Protein AF-A0A227J6X3-F1 (afdb_monomer)

Structure (mmCIF, N/CA/C/O backbone):
data_AF-A0A227J6X3-F1
#
_entry.id   AF-A0A227J6X3-F1
#
loop_
_atom_site.group_PDB
_atom_site.id
_atom_site.type_symbol
_atom_site.label_atom_id
_atom_site.label_alt_id
_atom_site.label_comp_id
_atom_site.label_asym_id
_atom_site.label_entity_id
_atom_site.label_seq_id
_atom_site.pdbx_PDB_ins_code
_atom_site.Cartn_x
_atom_site.Cartn_y
_atom_site.Cartn_z
_atom_site.occupancy
_atom_site.B_iso_or_equiv
_atom_site.auth_seq_id
_atom_site.auth_comp_id
_atom_site.auth_asym_id
_atom_site.auth_atom_id
_atom_site.pdbx_PDB_model_num
ATOM 1 N N . VAL A 1 1 ? 6.768 13.075 3.994 1.00 60.06 1 VAL A N 1
ATOM 2 C CA . VAL A 1 1 ? 5.482 13.041 4.731 1.00 60.06 1 VAL A CA 1
ATOM 3 C C . VAL A 1 1 ? 4.412 13.550 3.784 1.00 60.06 1 VAL A C 1
ATOM 5 O O . VAL A 1 1 ? 4.689 14.510 3.077 1.00 60.06 1 VAL A O 1
ATOM 8 N N . PHE A 1 2 ? 3.251 12.900 3.714 1.00 77.25 2 PHE A N 1
ATOM 9 C CA . PHE A 1 2 ? 2.102 13.369 2.935 1.00 77.25 2 PHE A CA 1
ATOM 10 C C . PHE A 1 2 ? 1.027 13.844 3.913 1.00 77.25 2 PHE A C 1
ATOM 12 O O . PHE A 1 2 ? 0.145 13.074 4.292 1.00 77.25 2 PHE A O 1
ATOM 19 N N . GLU A 1 3 ? 1.134 15.097 4.359 1.00 72.12 3 GLU A N 1
ATOM 20 C CA . GLU A 1 3 ? 0.320 15.635 5.460 1.00 72.12 3 GLU A CA 1
ATOM 21 C C . GLU A 1 3 ? -1.181 15.589 5.165 1.00 72.12 3 GLU A C 1
ATOM 23 O O . GLU A 1 3 ? -1.950 15.081 5.973 1.00 72.12 3 GLU A O 1
ATOM 28 N N . SER A 1 4 ? -1.601 16.000 3.964 1.00 76.88 4 SER A N 1
ATOM 29 C CA . SER A 1 4 ? -3.018 15.980 3.570 1.00 76.88 4 SER A CA 1
ATOM 30 C C . SER A 1 4 ? -3.634 14.579 3.540 1.00 76.88 4 SER A C 1
ATOM 32 O O . SER A 1 4 ? -4.849 14.444 3.636 1.00 76.88 4 SER A O 1
ATOM 34 N N . LYS A 1 5 ? -2.804 13.537 3.412 1.00 78.94 5 LYS A N 1
ATOM 35 C CA . LYS A 1 5 ? -3.231 12.132 3.400 1.00 78.94 5 LYS A CA 1
ATOM 36 C C . LYS A 1 5 ? -2.954 11.410 4.720 1.00 78.94 5 LYS A C 1
ATOM 38 O O . LYS A 1 5 ? -3.233 10.218 4.802 1.00 78.94 5 LYS A O 1
ATOM 43 N N . LYS A 1 6 ? -2.391 12.096 5.725 1.00 89.81 6 LYS A N 1
ATOM 44 C CA . LYS A 1 6 ? -1.961 11.507 7.006 1.00 89.81 6 LYS A CA 1
ATOM 45 C C . LYS A 1 6 ? -1.000 10.319 6.819 1.00 89.81 6 LYS A C 1
ATOM 47 O O . LYS A 1 6 ? -1.058 9.346 7.563 1.00 89.81 6 LYS A O 1
ATOM 52 N N . LEU A 1 7 ? -0.128 10.358 5.801 1.00 92.19 7 LEU A N 1
ATOM 53 C CA . LEU A 1 7 ? 0.815 9.264 5.510 1.00 92.19 7 LEU A CA 1
ATOM 54 C C . LEU A 1 7 ? 2.263 9.652 5.804 1.00 92.19 7 LEU A C 1
ATOM 56 O O . LEU A 1 7 ? 2.723 10.757 5.487 1.00 92.19 7 LEU A O 1
ATOM 60 N N . VAL A 1 8 ? 3.032 8.680 6.282 1.00 93.88 8 VAL A N 1
ATOM 61 C CA . VAL A 1 8 ? 4.499 8.710 6.250 1.00 93.88 8 VAL A CA 1
ATOM 62 C C . VAL A 1 8 ? 4.999 7.574 5.382 1.00 93.88 8 VAL A C 1
ATOM 64 O O . VAL A 1 8 ? 4.328 6.562 5.212 1.00 93.88 8 VAL A O 1
ATOM 67 N N . ALA A 1 9 ? 6.153 7.776 4.758 1.00 94.94 9 ALA A N 1
ATOM 68 C CA . ALA A 1 9 ? 6.711 6.788 3.859 1.00 94.94 9 ALA A CA 1
ATOM 69 C C . ALA A 1 9 ? 8.230 6.826 3.871 1.00 94.94 9 ALA A C 1
ATOM 71 O O . ALA A 1 9 ? 8.841 7.873 4.112 1.00 94.94 9 ALA A O 1
ATOM 72 N N . LYS A 1 10 ? 8.816 5.675 3.567 1.00 95.25 10 LYS A N 1
ATOM 73 C CA . LYS A 1 10 ? 10.244 5.482 3.349 1.00 95.25 10 LYS A CA 1
ATOM 74 C C . LYS A 1 10 ? 10.431 4.741 2.036 1.00 95.25 10 LYS A C 1
ATOM 76 O O . LYS A 1 10 ? 9.611 3.903 1.666 1.00 95.25 10 LYS A O 1
ATOM 81 N N . HIS A 1 11 ? 11.518 5.050 1.344 1.00 95.75 11 HIS A N 1
ATOM 82 C CA . HIS A 1 11 ? 11.981 4.225 0.241 1.00 95.75 11 HIS A CA 1
ATOM 83 C C . HIS A 1 11 ? 13.268 3.515 0.650 1.00 95.75 11 HIS A C 1
ATOM 85 O O . HIS A 1 11 ? 14.025 4.010 1.486 1.00 95.75 11 HIS A O 1
ATOM 91 N N . TYR A 1 12 ? 13.486 2.357 0.051 1.00 96.38 12 TYR A N 1
ATOM 92 C CA . TYR A 1 12 ? 14.633 1.501 0.270 1.00 96.38 12 TYR A CA 1
ATOM 93 C C . TYR A 1 12 ? 15.255 1.190 -1.082 1.00 96.38 12 TYR A C 1
ATOM 95 O O . TYR A 1 12 ? 14.549 0.905 -2.055 1.00 96.38 12 TYR A O 1
ATOM 103 N N . GLU A 1 13 ? 16.578 1.250 -1.133 1.00 97.25 13 GLU A N 1
ATOM 104 C CA . GLU A 1 13 ? 17.352 0.960 -2.331 1.00 97.25 13 GLU A CA 1
ATOM 105 C C . GLU A 1 13 ? 18.224 -0.259 -2.072 1.00 97.25 13 GLU A C 1
ATOM 107 O O . GLU A 1 13 ? 18.890 -0.365 -1.039 1.00 97.25 13 GLU A O 1
ATOM 112 N N . HIS A 1 14 ? 18.196 -1.199 -3.009 1.00 97.31 14 HIS A N 1
ATOM 113 C CA . HIS A 1 14 ? 19.104 -2.329 -2.983 1.00 97.31 14 HIS A CA 1
ATOM 114 C C . HIS A 1 14 ? 20.472 -1.893 -3.549 1.00 97.31 14 HIS A C 1
ATOM 116 O O . HIS A 1 14 ? 20.505 -1.077 -4.471 1.00 97.31 14 HIS A O 1
ATOM 122 N N . PRO A 1 15 ? 21.605 -2.432 -3.057 1.00 96.50 15 PRO A N 1
ATOM 123 C CA . PRO A 1 15 ? 22.930 -2.075 -3.574 1.00 96.50 15 PRO A CA 1
ATOM 124 C C . PRO A 1 15 ? 23.126 -2.365 -5.071 1.00 96.50 15 PRO A C 1
ATOM 126 O O . PRO A 1 15 ? 23.882 -1.669 -5.742 1.00 96.50 15 PRO A O 1
ATOM 129 N N . ASP A 1 16 ? 22.459 -3.399 -5.591 1.00 96.44 16 ASP A N 1
ATOM 130 C CA . ASP A 1 16 ? 22.357 -3.649 -7.036 1.00 96.44 16 ASP A CA 1
ATOM 131 C C . ASP A 1 16 ? 21.334 -2.686 -7.672 1.00 96.44 16 ASP A C 1
ATOM 133 O O . ASP A 1 16 ? 20.138 -2.827 -7.397 1.00 96.44 16 ASP A O 1
ATOM 137 N N . PRO A 1 17 ? 21.761 -1.763 -8.557 1.00 90.56 17 PRO A N 1
ATOM 138 C CA . PRO A 1 17 ? 20.885 -0.768 -9.177 1.00 90.56 17 PRO A CA 1
ATOM 139 C C . PRO A 1 17 ? 19.873 -1.358 -10.171 1.00 90.56 17 PRO A C 1
ATOM 141 O O . PRO A 1 17 ? 18.997 -0.636 -10.646 1.00 90.56 17 PRO A O 1
ATOM 144 N N . LYS A 1 18 ? 19.986 -2.647 -10.523 1.00 91.31 18 LYS A N 1
ATOM 145 C CA . LYS A 1 18 ? 19.003 -3.341 -11.371 1.00 91.31 18 LYS A CA 1
ATOM 146 C C . LYS A 1 18 ? 17.796 -3.853 -10.589 1.00 91.31 18 LYS A C 1
ATOM 148 O O . LYS A 1 18 ? 16.795 -4.218 -11.200 1.00 91.31 18 LYS A O 1
ATOM 153 N N . GLN A 1 19 ? 17.882 -3.899 -9.262 1.00 95.25 19 GLN A N 1
ATOM 154 C CA . GLN A 1 19 ? 16.767 -4.298 -8.410 1.00 95.25 19 GLN A CA 1
ATOM 155 C C . GLN A 1 19 ? 15.792 -3.128 -8.215 1.00 95.25 19 GLN A C 1
ATOM 157 O O . GLN A 1 19 ? 16.209 -1.966 -8.201 1.00 95.25 19 GLN A O 1
ATOM 162 N N . PRO A 1 20 ? 14.487 -3.402 -8.049 1.00 94.88 20 PRO A N 1
ATOM 163 C CA . PRO A 1 20 ? 13.511 -2.349 -7.835 1.00 94.88 20 PRO A CA 1
ATOM 164 C C . PRO A 1 20 ? 13.758 -1.647 -6.498 1.00 94.88 20 PRO A C 1
ATOM 166 O O . PRO A 1 20 ? 14.070 -2.273 -5.483 1.00 94.88 20 PRO A O 1
ATOM 169 N N . LYS A 1 21 ? 13.544 -0.331 -6.483 1.00 95.94 21 LYS A N 1
ATOM 170 C CA . LYS A 1 21 ? 13.389 0.410 -5.230 1.00 95.94 21 LYS A CA 1
ATOM 171 C C . LYS A 1 21 ? 12.077 -0.009 -4.575 1.00 95.94 21 LYS A C 1
ATOM 173 O O . LYS A 1 21 ? 11.078 -0.212 -5.263 1.00 95.94 21 LYS A O 1
ATOM 178 N N . VAL A 1 22 ? 12.067 -0.093 -3.250 1.00 96.75 22 VAL A N 1
ATOM 179 C CA . VAL A 1 22 ? 10.868 -0.454 -2.485 1.00 96.75 22 VAL A CA 1
ATOM 180 C C . VAL A 1 22 ? 10.367 0.778 -1.755 1.00 96.75 22 VAL A C 1
ATOM 182 O O . VAL A 1 22 ? 11.098 1.365 -0.965 1.00 96.75 22 VAL A O 1
ATOM 185 N N . PHE A 1 23 ? 9.124 1.173 -2.008 1.00 97.06 23 PHE A N 1
ATOM 186 C CA . PHE A 1 23 ? 8.469 2.277 -1.316 1.00 97.06 23 PHE A CA 1
ATOM 187 C C . PHE A 1 23 ? 7.424 1.719 -0.352 1.00 97.06 23 PHE A C 1
ATOM 189 O O . PHE A 1 23 ? 6.516 1.007 -0.774 1.00 97.06 23 PHE A O 1
ATOM 196 N N . ILE A 1 24 ? 7.554 2.039 0.935 1.00 96.56 24 ILE A N 1
ATOM 197 C CA . ILE A 1 24 ? 6.640 1.589 1.988 1.00 96.56 24 ILE A CA 1
ATOM 198 C C . ILE A 1 24 ? 6.053 2.822 2.659 1.00 96.56 24 ILE A C 1
ATOM 200 O O . ILE A 1 24 ? 6.795 3.679 3.146 1.00 96.56 24 ILE A O 1
ATOM 204 N N . SER A 1 25 ? 4.727 2.902 2.691 1.00 96.56 25 SER A N 1
ATOM 205 C CA . SER A 1 25 ? 3.987 3.920 3.430 1.00 96.56 25 SER A CA 1
ATOM 206 C C . SER A 1 25 ? 3.132 3.302 4.526 1.00 96.56 25 SER A C 1
ATOM 208 O O . SER A 1 25 ? 2.684 2.163 4.414 1.00 96.56 25 SER A O 1
ATOM 210 N N . GLU A 1 26 ? 2.862 4.088 5.557 1.00 96.75 26 GLU A N 1
ATOM 211 C CA . GLU A 1 26 ? 1.902 3.773 6.610 1.00 96.75 26 GLU A CA 1
ATOM 212 C C . GLU A 1 26 ? 0.972 4.967 6.834 1.00 96.75 26 GLU A C 1
ATOM 214 O O . GLU A 1 26 ? 1.354 6.130 6.647 1.00 96.75 26 GLU A O 1
ATOM 219 N N . LEU A 1 27 ? -0.271 4.655 7.197 1.00 97.56 27 LEU A N 1
ATOM 220 C CA . LEU A 1 27 ? -1.251 5.636 7.638 1.00 97.56 27 LEU A CA 1
ATOM 221 C C . LEU A 1 27 ? -1.007 5.937 9.111 1.00 97.56 27 LEU A C 1
ATOM 223 O O . LEU A 1 27 ? -0.929 5.016 9.919 1.00 97.56 27 LEU A O 1
ATOM 227 N N . LYS A 1 28 ? -0.943 7.220 9.453 1.00 97.25 28 LYS A N 1
ATOM 228 C CA . LYS A 1 28 ? -0.934 7.688 10.835 1.00 97.25 28 LYS A CA 1
ATOM 229 C C . LYS A 1 28 ? -2.338 7.576 11.418 1.00 97.25 28 LYS A C 1
ATOM 231 O O . LYS A 1 28 ? -3.154 8.497 11.329 1.00 97.25 28 LYS A O 1
ATOM 236 N N . VAL A 1 29 ? -2.649 6.395 11.936 1.00 97.25 29 VAL A N 1
ATOM 237 C CA . VAL A 1 29 ? -3.974 6.040 12.461 1.00 97.25 29 VAL A CA 1
ATOM 238 C C . VAL A 1 29 ? -4.385 6.985 13.593 1.00 97.25 29 VAL A C 1
ATOM 240 O O . VAL A 1 29 ? -5.532 7.412 13.646 1.00 97.25 29 VAL A O 1
ATOM 243 N N . GLU A 1 30 ? -3.437 7.406 14.423 1.00 96.62 30 GLU A N 1
ATOM 244 C CA . GLU A 1 30 ? -3.618 8.352 15.525 1.00 96.62 30 GLU A CA 1
ATOM 245 C C . GLU A 1 30 ? -4.087 9.752 15.088 1.00 96.62 30 GLU A C 1
ATOM 247 O O . GLU A 1 30 ? -4.673 10.482 15.884 1.00 96.62 30 GLU A O 1
ATOM 252 N N . GLU A 1 31 ? -3.870 10.127 13.824 1.00 96.56 31 GLU A N 1
ATOM 253 C CA . GLU A 1 31 ? -4.352 11.390 13.249 1.00 96.56 31 GLU A CA 1
ATOM 254 C C . GLU A 1 31 ? -5.759 11.249 12.620 1.00 96.56 31 GLU A C 1
ATOM 256 O O . GLU A 1 31 ? -6.305 12.217 12.079 1.00 96.56 31 GLU A O 1
ATOM 261 N N . CYS A 1 32 ? -6.362 10.055 12.642 1.00 96.81 32 CYS A N 1
ATOM 262 C CA . CYS A 1 32 ? -7.680 9.757 12.063 1.00 96.81 32 CYS A CA 1
ATOM 263 C C . CYS A 1 32 ? -8.822 9.844 13.088 1.00 96.81 32 CYS A C 1
ATOM 265 O O . CYS A 1 32 ? -8.581 10.004 14.284 1.00 96.81 32 CYS A O 1
ATOM 267 N N . SER A 1 33 ? -10.076 9.764 12.629 1.00 98.06 33 SER A N 1
ATOM 268 C CA . SER A 1 33 ? -11.235 9.765 13.534 1.00 98.06 33 SER A CA 1
ATOM 269 C C . SER A 1 33 ? -11.251 8.547 14.476 1.00 98.06 33 SER A C 1
ATOM 271 O O . SER A 1 33 ? -10.730 7.493 14.104 1.00 98.06 33 SER A O 1
ATOM 273 N N . PRO A 1 34 ? -11.882 8.644 15.665 1.00 98.38 34 PRO A N 1
ATOM 274 C CA . PRO A 1 34 ? -12.046 7.501 16.567 1.00 98.38 34 PRO A CA 1
ATOM 275 C C . PRO A 1 34 ? -12.690 6.283 15.889 1.00 98.38 34 PRO A C 1
ATOM 277 O O . PRO A 1 34 ? -12.191 5.175 16.040 1.00 98.38 34 PRO A O 1
ATOM 280 N N . ASP A 1 35 ? -13.711 6.495 15.051 1.00 98.12 35 ASP A N 1
ATOM 281 C CA . ASP A 1 35 ? -14.381 5.416 14.312 1.00 98.12 35 ASP A CA 1
ATOM 282 C C . ASP A 1 35 ? -13.407 4.658 13.392 1.00 98.12 35 ASP A C 1
ATOM 284 O O . ASP A 1 35 ? -13.427 3.426 13.329 1.00 98.12 35 ASP A O 1
ATOM 288 N N . LEU A 1 36 ? -12.526 5.378 12.681 1.00 98.44 36 LEU A N 1
ATOM 289 C CA . LEU A 1 36 ? -11.495 4.754 11.850 1.00 98.44 36 LEU A CA 1
ATOM 290 C C . LEU A 1 36 ? -10.491 3.988 12.713 1.00 98.44 36 LEU A C 1
ATOM 292 O O . LEU A 1 36 ? -10.131 2.861 12.368 1.00 98.44 36 LEU A O 1
ATOM 296 N N . GLN A 1 37 ? -10.039 4.589 13.816 1.00 98.69 37 GLN A N 1
ATOM 297 C CA . GLN A 1 37 ? -9.078 3.969 14.730 1.00 98.69 37 GLN A CA 1
ATOM 298 C C . GLN A 1 37 ? -9.621 2.655 15.301 1.00 98.69 37 GLN A C 1
ATOM 300 O O . GLN A 1 37 ? -8.918 1.645 15.269 1.00 98.69 37 GLN A O 1
ATOM 305 N N . ASP A 1 38 ? -10.883 2.641 15.730 1.00 98.69 38 ASP A N 1
ATOM 306 C CA . ASP A 1 38 ? -11.549 1.463 16.287 1.00 98.69 38 ASP A CA 1
ATOM 307 C C . ASP A 1 38 ? -11.668 0.335 15.255 1.00 98.69 38 ASP A C 1
ATOM 309 O O . ASP A 1 38 ? -11.378 -0.829 15.555 1.00 98.69 38 ASP A O 1
ATOM 313 N N . ILE A 1 39 ? -12.030 0.666 14.009 1.00 98.75 39 ILE A N 1
ATOM 314 C CA . ILE A 1 39 ? -12.079 -0.317 12.920 1.00 98.75 39 ILE A CA 1
ATOM 315 C C . ILE A 1 39 ? -10.679 -0.868 12.638 1.00 98.75 39 ILE A C 1
ATOM 317 O O . ILE A 1 39 ? -10.511 -2.084 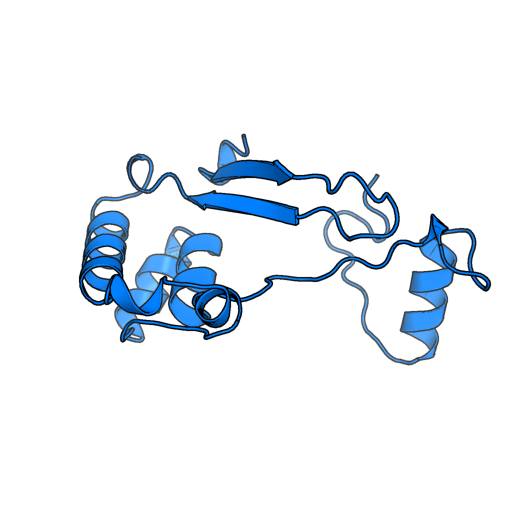12.554 1.00 98.75 39 ILE A O 1
ATOM 321 N N . VAL A 1 40 ? -9.661 -0.013 12.515 1.00 98.44 40 VAL A N 1
ATOM 322 C CA . VAL A 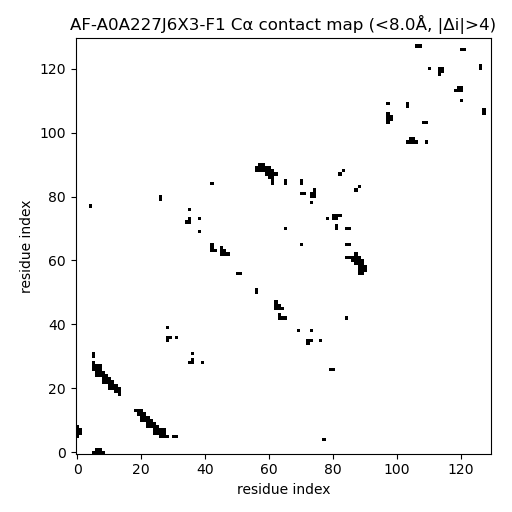1 40 ? -8.285 -0.463 12.253 1.00 98.44 40 VAL A CA 1
ATOM 323 C C . VAL A 1 40 ? -7.772 -1.352 13.387 1.00 98.44 40 VAL A C 1
ATOM 325 O O . VAL A 1 40 ? -7.205 -2.408 13.110 1.00 98.44 40 VAL A O 1
ATOM 328 N N . ALA A 1 41 ? -8.025 -0.991 14.646 1.00 98.62 41 ALA A N 1
ATOM 329 C CA . ALA A 1 41 ? -7.658 -1.805 15.802 1.00 98.62 41 ALA A CA 1
ATOM 330 C C . ALA A 1 41 ? -8.352 -3.179 15.781 1.00 98.62 41 ALA A C 1
ATOM 332 O O . ALA A 1 41 ? -7.712 -4.203 16.030 1.00 98.62 41 ALA A O 1
ATOM 333 N N . LYS A 1 42 ? -9.639 -3.224 15.415 1.00 98.56 42 LYS A N 1
ATOM 334 C CA . LYS A 1 42 ? -10.405 -4.467 15.225 1.00 98.56 42 LYS A CA 1
ATOM 335 C C . LYS A 1 42 ? -9.854 -5.342 14.093 1.00 98.56 42 LYS A C 1
ATOM 337 O O . LYS A 1 42 ? -9.912 -6.565 14.197 1.00 98.56 42 LYS A O 1
ATOM 342 N N . LEU A 1 43 ? -9.367 -4.762 12.996 1.00 98.50 43 LEU A N 1
ATOM 343 C CA . LEU A 1 43 ? -8.748 -5.533 11.909 1.00 98.50 43 LEU A CA 1
ATOM 344 C C . LEU A 1 43 ? -7.368 -6.055 12.325 1.00 98.50 43 LEU A C 1
ATOM 346 O O . LEU A 1 43 ? -7.068 -7.230 12.135 1.00 98.50 43 LEU A O 1
ATOM 350 N N . ALA A 1 44 ? -6.550 -5.201 12.944 1.00 97.31 44 ALA A N 1
ATOM 351 C CA . ALA A 1 44 ? -5.200 -5.543 13.375 1.00 97.31 44 ALA A CA 1
ATOM 352 C C . ALA A 1 44 ? -5.178 -6.641 14.451 1.00 97.31 44 ALA A C 1
ATOM 354 O O . ALA A 1 44 ? -4.293 -7.493 14.430 1.00 97.31 44 ALA A O 1
ATOM 355 N N . SER A 1 45 ? -6.165 -6.677 15.353 1.00 98.12 45 SER A N 1
ATOM 356 C CA . SER A 1 45 ? -6.253 -7.702 16.406 1.00 98.12 45 SER A CA 1
ATOM 357 C C . SER A 1 45 ? -6.513 -9.121 15.886 1.00 98.12 45 SER A C 1
ATOM 359 O O . SER A 1 45 ? -6.315 -10.083 16.625 1.00 98.12 45 SER A O 1
ATOM 361 N N . GLN A 1 46 ? -6.932 -9.267 14.626 1.00 98.12 46 GLN A N 1
ATOM 362 C CA . GLN A 1 46 ? -7.135 -10.565 13.975 1.00 98.12 46 GLN A CA 1
ATOM 363 C C . GLN A 1 46 ? -5.844 -11.129 13.365 1.00 98.12 46 GLN A C 1
ATOM 365 O O . GLN A 1 46 ? -5.806 -12.299 12.979 1.00 98.12 46 GLN A O 1
ATOM 370 N N . VAL A 1 47 ? -4.794 -10.310 13.248 1.00 97.00 47 VAL A N 1
ATOM 371 C CA . VAL A 1 47 ? -3.543 -10.714 12.607 1.00 97.00 47 VAL A CA 1
ATOM 372 C C . VAL A 1 47 ? -2.760 -11.636 13.533 1.00 97.00 47 VAL A C 1
ATOM 374 O O . VAL A 1 47 ? -2.261 -11.228 14.579 1.00 97.00 47 VAL A O 1
ATOM 377 N N . ASP A 1 48 ? -2.605 -12.882 13.100 1.00 95.12 48 ASP A N 1
ATOM 378 C CA . ASP A 1 48 ? -1.665 -13.822 13.699 1.00 95.12 48 ASP A CA 1
ATOM 379 C C . ASP A 1 48 ? -0.225 -13.400 13.364 1.00 95.12 48 ASP A C 1
ATOM 381 O O . ASP A 1 48 ? 0.181 -13.409 12.198 1.00 95.12 48 ASP A O 1
ATOM 385 N N . ALA A 1 49 ? 0.545 -13.025 14.388 1.00 93.56 49 ALA A N 1
ATOM 386 C CA . ALA A 1 49 ? 1.916 -12.548 14.237 1.00 93.56 49 ALA A CA 1
ATOM 387 C C . ALA A 1 49 ? 2.839 -13.590 13.581 1.00 93.56 49 ALA A C 1
ATOM 389 O O . ALA A 1 49 ? 3.755 -13.211 12.851 1.00 93.56 49 ALA A O 1
ATOM 390 N N . GLU A 1 50 ? 2.570 -14.888 13.757 1.00 94.50 50 GLU A N 1
ATOM 391 C CA . GLU A 1 50 ? 3.350 -15.956 13.117 1.00 94.50 50 GLU A CA 1
ATOM 392 C C . GLU A 1 50 ? 3.220 -15.912 11.587 1.00 94.50 50 GLU A C 1
ATOM 394 O O . GLU A 1 50 ? 4.164 -16.237 10.861 1.00 94.50 50 GLU A O 1
ATOM 399 N N . LYS A 1 51 ? 2.085 -15.422 11.067 1.00 91.94 51 LYS A N 1
ATOM 400 C CA . LYS A 1 51 ? 1.876 -15.239 9.622 1.00 91.94 51 LYS A CA 1
ATOM 401 C C . LYS A 1 51 ? 2.674 -14.079 9.039 1.00 91.94 51 LYS A C 1
ATOM 403 O O . LYS A 1 51 ? 2.793 -14.007 7.821 1.00 91.94 51 LYS A O 1
ATOM 408 N N . LEU A 1 52 ? 3.221 -13.194 9.873 1.00 93.19 52 LEU A N 1
ATOM 409 C CA . LEU A 1 52 ? 4.100 -12.102 9.444 1.00 93.19 52 LEU A CA 1
ATOM 410 C C . LEU A 1 52 ? 5.571 -12.538 9.348 1.00 93.19 52 LEU A C 1
ATOM 412 O O . LEU A 1 52 ? 6.439 -11.725 9.032 1.00 93.19 52 LEU A O 1
ATOM 416 N N . SER A 1 53 ? 5.867 -13.815 9.606 1.00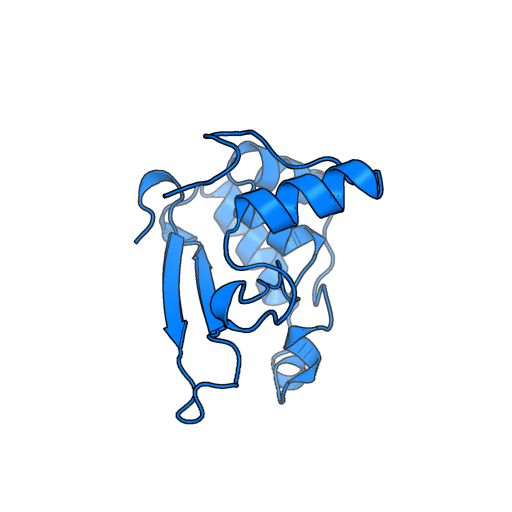 93.50 53 SER A N 1
ATOM 417 C CA . SER A 1 53 ? 7.198 -14.376 9.395 1.00 93.50 53 SER A CA 1
ATOM 418 C C . SER A 1 53 ? 7.469 -14.644 7.905 1.00 93.50 53 SER A C 1
ATOM 420 O O . SER A 1 53 ? 6.621 -15.126 7.152 1.00 93.50 53 SER A O 1
ATOM 422 N N . GLY A 1 54 ? 8.686 -14.324 7.455 1.00 92.62 54 GLY A N 1
ATOM 423 C CA . GLY A 1 54 ? 9.090 -14.489 6.055 1.00 92.62 54 GLY A CA 1
ATOM 424 C C . GLY A 1 54 ? 8.452 -13.468 5.105 1.00 92.62 54 GLY A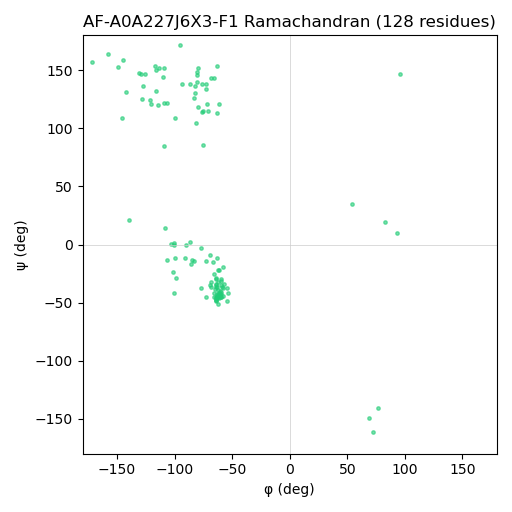 C 1
ATOM 425 O O . GLY A 1 54 ? 8.003 -12.407 5.518 1.00 92.62 54 GLY A O 1
ATOM 426 N N . SER A 1 55 ? 8.454 -13.760 3.802 1.00 94.25 55 SER A N 1
ATOM 427 C CA . SER A 1 55 ? 7.970 -12.832 2.765 1.00 94.25 55 SER A CA 1
ATOM 428 C C . SER A 1 55 ? 6.552 -13.121 2.274 1.00 94.25 55 SER A C 1
ATOM 430 O O . SER A 1 55 ? 5.980 -12.285 1.579 1.00 94.25 55 SER A O 1
ATOM 432 N N . ALA A 1 56 ? 5.976 -14.275 2.627 1.00 94.56 56 ALA A N 1
ATOM 433 C CA . ALA A 1 56 ? 4.705 -14.737 2.068 1.00 94.56 56 ALA A CA 1
ATOM 434 C C . ALA A 1 56 ? 3.549 -13.761 2.331 1.00 94.56 56 ALA A C 1
ATOM 436 O O . ALA A 1 56 ? 2.684 -13.568 1.476 1.00 94.56 56 ALA A O 1
ATOM 437 N N . PHE A 1 57 ? 3.553 -13.103 3.494 1.00 94.88 57 PHE A N 1
ATOM 438 C CA . PHE A 1 57 ? 2.518 -12.134 3.830 1.00 94.88 57 PHE A CA 1
ATOM 439 C C . PHE A 1 57 ? 2.525 -10.926 2.891 1.00 94.88 57 PHE A C 1
ATOM 441 O O . PHE A 1 57 ? 1.457 -10.407 2.608 1.00 94.88 57 PHE A O 1
ATOM 448 N N . LEU A 1 58 ? 3.673 -10.529 2.322 1.00 94.50 58 LEU A N 1
ATOM 449 C CA . LEU A 1 58 ? 3.791 -9.360 1.435 1.00 94.50 58 LEU A CA 1
ATOM 450 C C . LEU A 1 58 ? 2.980 -9.485 0.136 1.00 94.50 58 LEU A C 1
ATOM 452 O O . LEU A 1 58 ? 2.841 -8.507 -0.596 1.00 94.50 58 LEU A O 1
ATOM 456 N N . HIS A 1 59 ? 2.465 -10.676 -0.162 1.00 94.88 59 HIS A N 1
ATOM 457 C CA . HIS A 1 59 ? 1.622 -10.965 -1.319 1.00 94.88 59 HIS A CA 1
ATOM 458 C C . HIS A 1 59 ? 0.460 -11.913 -0.966 1.00 94.88 59 HIS A C 1
ATOM 460 O O . HIS A 1 59 ? -0.072 -12.601 -1.839 1.00 94.88 59 HIS A O 1
ATOM 466 N N . GLY A 1 60 ? 0.102 -12.004 0.318 1.00 94.88 60 GLY A N 1
ATOM 467 C CA . GLY A 1 60 ? -0.922 -12.922 0.827 1.00 94.88 60 GLY A CA 1
ATOM 468 C C . GLY A 1 60 ? -2.335 -12.334 0.859 1.00 94.88 60 GLY A C 1
ATOM 469 O O . GLY A 1 60 ? -3.300 -13.069 1.055 1.00 94.88 60 GLY A O 1
ATOM 470 N N . GLY A 1 61 ? -2.473 -11.023 0.659 1.00 96.75 61 GLY A N 1
ATOM 471 C CA . GLY A 1 61 ? -3.739 -10.312 0.764 1.00 96.75 61 GLY A CA 1
ATOM 472 C C . GLY A 1 61 ? -4.159 -10.076 2.216 1.00 96.75 61 GLY A C 1
ATOM 473 O O . GLY A 1 61 ? -3.341 -9.729 3.073 1.00 96.75 61 GLY A O 1
ATOM 474 N N . ARG A 1 62 ? -5.459 -10.204 2.501 1.00 96.94 62 ARG A N 1
ATOM 475 C CA . ARG A 1 62 ? -6.019 -9.935 3.835 1.00 96.94 62 ARG A CA 1
ATOM 476 C C . ARG A 1 62 ? -5.658 -11.030 4.837 1.00 96.94 62 ARG A C 1
ATOM 478 O O . ARG A 1 62 ? -5.784 -12.215 4.546 1.00 96.94 62 ARG A O 1
ATOM 485 N N . LEU A 1 63 ? -5.311 -10.604 6.049 1.00 97.12 63 LEU A N 1
ATOM 486 C CA . LEU A 1 63 ? -5.114 -11.471 7.218 1.00 97.12 63 LEU A CA 1
ATOM 487 C C . LEU A 1 63 ? -6.242 -11.315 8.255 1.00 97.12 63 LEU A C 1
ATOM 489 O O . LEU A 1 63 ? -6.095 -11.744 9.393 1.00 97.12 63 LEU A O 1
ATOM 493 N N . TRP A 1 64 ? -7.346 -10.685 7.857 1.00 98.25 64 TRP A N 1
ATOM 494 C CA . TRP A 1 64 ? -8.487 -10.320 8.693 1.00 98.25 64 TRP A CA 1
ATOM 495 C C . TRP A 1 64 ? -9.791 -10.432 7.902 1.00 98.25 64 TRP A C 1
ATOM 497 O O . TRP A 1 64 ? -9.805 -10.321 6.670 1.00 98.25 64 TRP A O 1
ATOM 507 N N . ASP A 1 65 ? -10.895 -10.555 8.629 1.00 98.44 65 ASP A N 1
ATOM 508 C CA . ASP A 1 65 ? -12.241 -10.400 8.103 1.00 98.44 65 ASP A CA 1
ATOM 509 C C . ASP A 1 65 ? -12.662 -8.926 8.125 1.00 98.44 65 ASP A C 1
ATOM 511 O O . ASP A 1 65 ? -12.427 -8.192 9.088 1.00 98.44 65 ASP A O 1
ATOM 515 N N . LEU A 1 66 ? -13.315 -8.489 7.045 1.00 98.56 66 LEU A N 1
ATOM 516 C CA . LEU A 1 66 ? -13.804 -7.121 6.869 1.00 98.56 66 LEU A CA 1
ATOM 517 C C . LEU A 1 66 ? -15.281 -7.140 6.487 1.00 98.56 66 LEU A C 1
ATOM 519 O O . LEU A 1 66 ? -15.656 -7.749 5.482 1.00 98.56 66 LEU A O 1
ATOM 523 N N . SER A 1 67 ? -16.105 -6.425 7.253 1.00 98.56 67 SER A N 1
ATOM 524 C CA . SER A 1 67 ? -17.502 -6.196 6.889 1.00 98.56 67 SER A CA 1
ATOM 525 C C . SER A 1 67 ? -17.621 -5.079 5.848 1.00 98.56 67 SER A C 1
ATOM 527 O O . SER A 1 67 ? -16.808 -4.155 5.800 1.00 98.56 67 SER A O 1
ATOM 529 N N . PHE A 1 68 ? -18.668 -5.128 5.022 1.00 98.50 68 PHE A N 1
ATOM 530 C CA . PHE A 1 68 ? -18.916 -4.069 4.042 1.00 98.50 68 PHE A CA 1
ATOM 531 C C . PHE A 1 68 ? -19.205 -2.713 4.707 1.00 98.50 68 PHE A C 1
ATOM 533 O O . PHE A 1 68 ? -18.782 -1.680 4.198 1.00 98.50 68 PHE A O 1
ATOM 540 N N . ALA A 1 69 ? -19.868 -2.715 5.868 1.00 98.56 69 ALA A N 1
ATOM 541 C CA . ALA A 1 69 ? -20.124 -1.500 6.636 1.00 98.56 69 ALA A CA 1
ATOM 542 C C . ALA A 1 69 ? -18.817 -0.857 7.130 1.00 98.56 69 ALA A C 1
ATOM 544 O O . ALA A 1 69 ? -18.621 0.340 6.931 1.00 98.56 69 ALA A O 1
ATOM 545 N N . ASP A 1 70 ? -17.899 -1.656 7.687 1.00 98.62 70 ASP A N 1
ATOM 546 C CA . ASP A 1 70 ? -16.585 -1.169 8.124 1.00 98.62 70 ASP A CA 1
ATOM 547 C C . ASP A 1 70 ? -15.796 -0.604 6.931 1.00 98.62 70 ASP A C 1
ATOM 549 O O . ASP A 1 70 ? -15.272 0.505 7.006 1.00 98.62 70 ASP A O 1
ATOM 553 N N . TYR A 1 71 ? -15.786 -1.307 5.789 1.00 98.69 71 TYR A N 1
ATOM 554 C CA . TYR A 1 71 ? -15.181 -0.807 4.549 1.00 98.69 71 TYR A CA 1
ATOM 555 C C . TYR A 1 71 ? -15.744 0.561 4.137 1.00 98.69 71 TYR A C 1
ATOM 557 O O . TYR A 1 71 ? -14.979 1.479 3.840 1.00 98.69 71 TYR A O 1
ATOM 565 N N . GLN A 1 72 ? -17.072 0.715 4.130 1.00 98.62 72 GLN A N 1
ATOM 566 C CA . GLN A 1 72 ? -17.719 1.971 3.752 1.00 98.62 72 GLN A CA 1
ATOM 567 C C . GLN A 1 72 ? -17.391 3.108 4.720 1.00 98.62 72 GLN A C 1
ATOM 569 O O . GLN A 1 72 ? -17.233 4.245 4.280 1.00 98.62 72 GLN A O 1
ATOM 574 N N . THR A 1 73 ? -17.282 2.827 6.020 1.00 98.44 73 THR A N 1
ATOM 575 C CA . THR A 1 73 ? -16.856 3.823 7.010 1.00 98.44 73 THR A CA 1
ATOM 576 C C . THR A 1 73 ? -15.426 4.277 6.739 1.00 98.44 73 THR A C 1
ATOM 578 O O . THR A 1 73 ? -15.192 5.479 6.627 1.00 98.44 73 THR A O 1
ATOM 581 N N . LEU A 1 74 ? -14.497 3.340 6.521 1.00 98.56 74 LEU A N 1
ATOM 582 C CA . LEU A 1 74 ? -13.116 3.670 6.158 1.00 98.56 74 LEU A CA 1
ATOM 583 C C . LEU A 1 74 ? -13.054 4.504 4.871 1.00 98.56 74 LEU A C 1
ATOM 585 O O . LEU A 1 74 ? -12.345 5.503 4.825 1.00 98.56 74 LEU A O 1
ATOM 589 N N . ALA A 1 75 ? -13.820 4.129 3.843 1.00 98.06 75 ALA A N 1
ATOM 590 C CA . ALA A 1 75 ? -13.791 4.777 2.531 1.00 98.06 75 ALA A CA 1
ATOM 591 C C . ALA A 1 75 ? -14.293 6.229 2.549 1.00 98.06 75 ALA A C 1
ATOM 593 O O . ALA A 1 75 ? -13.889 7.019 1.700 1.00 98.06 75 ALA A O 1
ATOM 594 N N . LYS A 1 76 ? -15.146 6.601 3.515 1.00 97.81 76 LYS A N 1
ATOM 595 C CA . LYS A 1 76 ? -15.610 7.989 3.681 1.00 97.81 76 LYS A CA 1
ATOM 596 C C . LYS A 1 76 ? -14.502 8.929 4.149 1.00 97.81 76 LYS A C 1
ATOM 598 O O . LYS A 1 76 ? -14.538 10.105 3.803 1.00 97.81 76 LYS A O 1
ATOM 603 N N . GLU A 1 77 ? -13.560 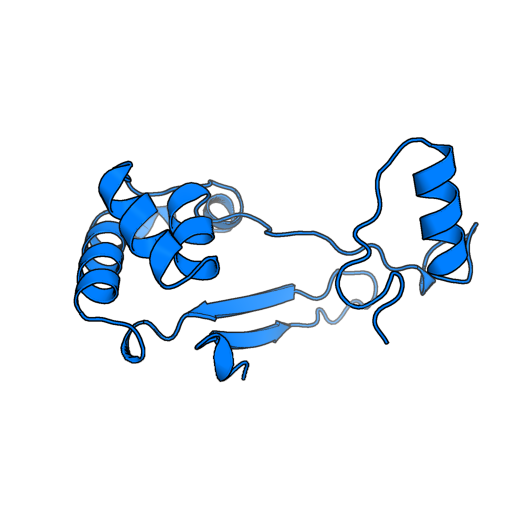8.435 4.950 1.00 97.12 77 GLU A N 1
ATOM 604 C CA . GLU A 1 77 ? -12.470 9.250 5.497 1.00 97.12 77 GLU A CA 1
ATOM 605 C C . GLU A 1 77 ? -11.157 9.059 4.729 1.00 97.12 77 GLU A C 1
ATOM 607 O O . GLU A 1 77 ? -10.440 10.026 4.480 1.00 97.12 77 GLU A O 1
ATOM 612 N N . SER A 1 78 ? -10.818 7.819 4.364 1.00 97.56 78 SER A N 1
ATOM 613 C CA . SER A 1 78 ? -9.517 7.470 3.797 1.00 97.56 78 SER A CA 1
ATOM 614 C C . SER A 1 78 ? -9.618 6.347 2.762 1.00 97.56 78 SER A C 1
ATOM 616 O O . SER A 1 78 ? -9.780 5.161 3.074 1.00 97.56 78 SER A O 1
ATOM 618 N N . GLU A 1 79 ? -9.416 6.713 1.495 1.00 96.56 79 GLU A N 1
ATOM 619 C CA . GLU A 1 79 ? -9.226 5.753 0.400 1.00 96.56 79 GLU A CA 1
ATOM 620 C C . GLU A 1 79 ? -8.041 4.813 0.673 1.00 96.56 79 GLU A C 1
ATOM 622 O O . GLU A 1 79 ? -8.103 3.630 0.355 1.00 96.56 79 GLU A O 1
ATOM 627 N N . TYR A 1 80 ? -6.982 5.303 1.330 1.00 97.44 80 TYR A N 1
ATOM 628 C CA . TYR A 1 80 ? -5.831 4.479 1.707 1.00 97.44 80 TYR A CA 1
ATOM 629 C C . TYR A 1 80 ? -6.224 3.389 2.712 1.00 97.44 80 TYR A C 1
ATOM 631 O O . TYR A 1 80 ? -5.900 2.218 2.517 1.00 97.44 80 TYR A O 1
ATOM 639 N N . ALA A 1 81 ? -6.942 3.768 3.777 1.00 98.19 81 ALA A N 1
ATOM 640 C CA . ALA A 1 81 ? -7.370 2.829 4.811 1.00 98.19 81 ALA A CA 1
ATOM 641 C C . ALA A 1 81 ? -8.314 1.767 4.238 1.00 98.19 81 ALA A C 1
ATOM 643 O O . ALA A 1 81 ? -8.138 0.578 4.490 1.00 98.19 81 ALA A O 1
ATOM 644 N N . SER A 1 82 ? -9.290 2.189 3.431 1.00 98.44 82 SER A N 1
ATOM 645 C CA . SER A 1 82 ? -10.251 1.275 2.807 1.00 98.44 82 SER A CA 1
ATOM 646 C C . SER A 1 82 ? -9.611 0.362 1.759 1.00 98.44 82 SER A C 1
ATOM 648 O O . SER A 1 82 ? -9.959 -0.819 1.708 1.00 98.44 82 SER A O 1
ATOM 650 N N . TRP A 1 83 ? -8.639 0.853 0.979 1.00 98.19 83 TRP A N 1
ATOM 651 C CA . TRP A 1 83 ? -7.872 0.022 0.049 1.00 98.19 83 TRP A CA 1
ATOM 652 C C . TRP A 1 83 ? -7.085 -1.052 0.800 1.00 98.19 83 TRP A C 1
ATOM 654 O O . TRP A 1 83 ? -7.221 -2.237 0.497 1.00 98.19 83 TRP A O 1
ATOM 664 N N . LEU A 1 84 ? -6.324 -0.665 1.830 1.00 98.06 84 LEU A N 1
ATOM 665 C CA . LEU A 1 84 ? -5.557 -1.624 2.624 1.00 98.06 84 LEU A CA 1
ATOM 666 C C . LEU A 1 84 ? -6.479 -2.625 3.326 1.00 98.06 84 LEU A C 1
ATOM 668 O O . LEU A 1 84 ? -6.209 -3.819 3.292 1.00 98.06 84 LEU A O 1
ATOM 672 N N . ALA A 1 85 ? -7.591 -2.178 3.907 1.00 98.38 85 ALA A N 1
ATOM 673 C CA . ALA A 1 85 ? -8.541 -3.073 4.556 1.00 98.38 85 ALA A CA 1
ATOM 674 C C . ALA A 1 85 ? -9.116 -4.112 3.577 1.00 98.38 85 ALA A C 1
ATOM 676 O O . ALA A 1 85 ? -9.249 -5.282 3.944 1.00 98.38 85 ALA A O 1
ATOM 677 N N . ALA A 1 86 ? -9.440 -3.706 2.344 1.00 98.25 86 ALA A N 1
ATOM 678 C CA . ALA A 1 86 ? -10.038 -4.572 1.329 1.00 98.25 86 ALA A CA 1
ATOM 679 C C . ALA A 1 86 ? -9.032 -5.523 0.658 1.00 98.25 86 ALA A C 1
ATOM 681 O O . ALA A 1 86 ? -9.376 -6.671 0.374 1.00 98.25 86 ALA A O 1
ATOM 682 N N . HIS A 1 87 ? -7.802 -5.066 0.414 1.00 97.88 87 HIS A N 1
ATOM 683 C CA . HIS A 1 87 ? -6.791 -5.825 -0.327 1.00 97.88 87 HIS A CA 1
ATOM 684 C C . HIS A 1 87 ? -5.780 -6.542 0.574 1.00 97.88 87 HIS A C 1
ATOM 686 O O . HIS A 1 87 ? -5.291 -7.608 0.207 1.00 97.88 87 HIS A O 1
ATOM 692 N N . GLY A 1 88 ? -5.507 -6.009 1.763 1.00 97.44 88 GLY A N 1
ATOM 693 C CA . GLY A 1 88 ? -4.480 -6.500 2.675 1.00 97.44 88 GLY A CA 1
ATOM 694 C C . GLY A 1 88 ? -3.062 -6.263 2.160 1.00 97.44 88 GLY A C 1
ATOM 695 O O . GLY A 1 88 ? -2.786 -5.282 1.469 1.00 97.44 88 GLY A O 1
ATOM 696 N N . TYR A 1 89 ? -2.148 -7.160 2.518 1.00 96.31 89 TYR A N 1
ATOM 697 C CA . TYR A 1 89 ? -0.747 -7.065 2.133 1.00 96.31 89 TYR A CA 1
ATOM 698 C C . TYR A 1 89 ? -0.537 -7.553 0.696 1.00 96.31 89 TYR A C 1
ATOM 700 O O . TYR A 1 89 ? -0.782 -8.710 0.349 1.00 96.31 89 TYR A O 1
ATOM 708 N N . GLY A 1 90 ? -0.062 -6.642 -0.141 1.00 95.12 90 GLY A N 1
ATOM 709 C CA . GLY A 1 90 ? 0.213 -6.867 -1.549 1.00 95.12 90 GLY A CA 1
ATOM 710 C C . GLY A 1 90 ? 0.925 -5.658 -2.135 1.00 95.12 90 GLY A C 1
ATOM 711 O O . GLY A 1 90 ? 0.807 -4.544 -1.616 1.00 95.12 90 GLY A O 1
ATOM 712 N N . ALA A 1 91 ? 1.647 -5.857 -3.236 1.00 95.38 91 ALA A N 1
ATOM 713 C CA . ALA A 1 91 ? 2.160 -4.731 -4.001 1.00 95.38 91 ALA A CA 1
ATOM 714 C C . ALA A 1 91 ? 0.978 -3.896 -4.515 1.00 95.38 91 ALA A C 1
ATOM 716 O O . ALA A 1 91 ? 0.125 -4.399 -5.245 1.00 95.38 91 ALA A O 1
ATOM 717 N N . ASN A 1 92 ? 0.928 -2.619 -4.135 1.00 95.94 92 ASN A N 1
ATOM 718 C CA . ASN A 1 92 ? -0.093 -1.704 -4.639 1.00 95.94 92 ASN A CA 1
ATOM 719 C C . ASN A 1 92 ? 0.080 -1.456 -6.145 1.00 95.94 92 ASN A C 1
ATOM 721 O O . ASN A 1 92 ? -0.893 -1.446 -6.892 1.00 95.94 92 ASN A O 1
ATOM 725 N N . HIS A 1 93 ? 1.324 -1.286 -6.586 1.00 95.00 93 HIS A N 1
ATOM 726 C CA . HIS A 1 93 ? 1.695 -1.212 -7.991 1.00 95.00 93 HIS A CA 1
ATOM 727 C C . HIS A 1 93 ? 3.177 -1.555 -8.160 1.00 95.00 93 HIS A C 1
ATOM 729 O O . HIS A 1 93 ? 3.958 -1.515 -7.209 1.00 95.00 93 HIS A O 1
ATOM 735 N N . PHE A 1 94 ? 3.551 -1.848 -9.401 1.00 95.88 94 PHE A N 1
ATOM 736 C CA . PHE A 1 94 ? 4.936 -1.871 -9.852 1.00 95.88 94 PHE A CA 1
ATOM 737 C C . PHE A 1 94 ? 5.146 -0.742 -10.855 1.00 95.88 94 PHE A C 1
ATOM 739 O O . PHE A 1 94 ? 4.220 -0.363 -11.573 1.00 95.88 94 PHE A O 1
ATOM 746 N N . THR A 1 95 ? 6.376 -0.242 -10.929 1.00 94.31 95 THR A N 1
ATOM 747 C CA . THR A 1 95 ? 6.749 0.837 -11.846 1.00 94.31 95 THR A CA 1
ATOM 748 C C . THR A 1 95 ? 7.847 0.348 -12.773 1.00 94.31 95 THR A C 1
ATOM 750 O O . THR A 1 95 ? 8.922 -0.046 -12.322 1.00 94.31 95 THR A O 1
ATOM 753 N N . VAL A 1 96 ? 7.577 0.379 -14.076 1.00 92.50 96 VAL A N 1
ATOM 754 C CA . VAL A 1 96 ? 8.573 0.065 -15.106 1.00 92.50 96 VAL A CA 1
ATOM 755 C C . VAL A 1 96 ? 9.572 1.217 -15.208 1.00 92.50 96 VAL A C 1
ATOM 757 O O . VAL A 1 96 ? 9.184 2.383 -15.267 1.00 92.50 96 VAL A O 1
ATOM 760 N N . SER A 1 97 ? 10.866 0.897 -15.258 1.00 92.38 97 SER A N 1
ATOM 761 C CA . SER A 1 97 ? 11.905 1.890 -15.535 1.00 92.38 97 SER A CA 1
ATOM 762 C C . SER A 1 97 ? 12.002 2.130 -17.039 1.00 92.38 97 SER A C 1
ATOM 764 O O . SER A 1 97 ? 12.560 1.305 -17.760 1.00 92.38 97 SER A O 1
ATOM 766 N N . VAL A 1 98 ? 11.481 3.268 -17.511 1.00 92.12 98 VAL A N 1
ATOM 767 C CA . VAL A 1 98 ? 11.587 3.669 -18.928 1.00 92.12 98 VAL A CA 1
ATOM 768 C C . VAL A 1 98 ? 13.050 3.767 -19.358 1.00 92.12 98 VAL A C 1
ATOM 770 O O . VAL A 1 98 ? 13.403 3.290 -20.425 1.00 92.12 98 VAL A O 1
ATOM 773 N N . ASN A 1 99 ? 13.928 4.254 -18.477 1.00 89.19 99 ASN A N 1
ATOM 774 C CA . ASN A 1 99 ? 15.370 4.363 -18.717 1.00 89.19 99 ASN A CA 1
ATOM 775 C C . ASN A 1 99 ? 16.065 3.030 -19.049 1.00 89.19 99 ASN A C 1
ATOM 777 O O . ASN A 1 99 ? 17.185 3.048 -19.548 1.00 89.19 99 ASN A O 1
ATOM 781 N N . GLN A 1 100 ? 15.455 1.889 -18.712 1.00 89.19 100 GLN A N 1
ATOM 782 C CA . GLN A 1 100 ? 16.000 0.560 -19.002 1.00 89.19 100 GLN A CA 1
ATOM 783 C C . GLN A 1 100 ? 15.347 -0.104 -20.226 1.00 89.19 100 GLN A C 1
ATOM 785 O O . GLN A 1 100 ? 15.688 -1.242 -20.552 1.00 89.19 100 GLN A O 1
ATOM 790 N N . LEU A 1 101 ? 14.403 0.562 -20.897 1.00 92.75 101 LEU A N 1
ATOM 791 C CA . LEU A 1 101 ? 13.779 0.041 -22.109 1.00 92.75 101 LEU A CA 1
ATOM 792 C C . LEU A 1 101 ? 14.685 0.273 -23.322 1.00 92.75 101 LEU A C 1
ATOM 794 O O . LEU A 1 101 ? 15.274 1.332 -23.482 1.00 92.75 101 LEU A O 1
ATOM 798 N N . ASN A 1 102 ? 14.750 -0.715 -24.216 1.00 92.00 102 ASN A N 1
ATOM 799 C CA . ASN A 1 102 ? 15.521 -0.607 -25.464 1.00 92.00 102 ASN A CA 1
ATOM 800 C C . ASN A 1 102 ? 14.733 0.048 -26.613 1.00 92.00 102 ASN A C 1
ATOM 802 O O . ASN A 1 102 ? 15.316 0.375 -27.640 1.00 92.00 102 ASN A O 1
ATOM 806 N N . GLN A 1 103 ? 13.404 0.130 -26.496 1.00 91.50 103 GLN A N 1
ATOM 807 C CA . GLN A 1 103 ? 12.509 0.549 -27.586 1.00 91.50 103 GLN A CA 1
ATOM 808 C C . GLN A 1 103 ? 11.930 1.955 -27.398 1.00 91.50 103 GLN A C 1
ATOM 810 O O . GLN A 1 103 ? 11.350 2.498 -28.337 1.00 91.50 103 GLN A O 1
ATOM 815 N N . HIS A 1 104 ? 12.055 2.524 -26.198 1.00 92.06 104 HIS A N 1
ATOM 816 C CA . HIS A 1 104 ? 11.447 3.797 -25.833 1.00 92.06 104 HIS A CA 1
ATOM 817 C C . HIS A 1 104 ? 12.395 4.580 -24.933 1.00 92.06 104 HIS A C 1
ATOM 819 O O . HIS A 1 104 ? 12.872 4.045 -23.935 1.00 92.06 104 HIS A O 1
ATOM 825 N N . ASP A 1 105 ? 12.597 5.848 -25.268 1.00 89.62 105 ASP A N 1
ATOM 826 C CA . ASP A 1 105 ? 13.481 6.766 -24.550 1.00 89.62 105 ASP A CA 1
ATOM 827 C C . ASP A 1 105 ? 12.689 7.709 -23.630 1.00 89.62 105 ASP A C 1
ATOM 829 O O . ASP A 1 105 ? 13.212 8.214 -22.636 1.00 89.62 105 ASP A O 1
ATOM 833 N N . GLU A 1 106 ? 11.404 7.930 -23.932 1.00 90.19 106 GLU A N 1
ATOM 834 C CA . GLU A 1 106 ? 10.537 8.857 -23.204 1.00 90.19 106 GLU A CA 1
ATOM 835 C C . GLU A 1 106 ? 9.251 8.195 -22.702 1.00 90.19 106 GLU A C 1
ATOM 837 O O . GLU A 1 106 ? 8.637 7.365 -23.375 1.00 90.19 106 GLU A O 1
ATOM 842 N N . VAL A 1 107 ? 8.768 8.650 -21.539 1.00 91.19 107 VAL A N 1
ATOM 843 C CA . VAL A 1 107 ? 7.499 8.191 -20.939 1.00 91.19 107 VAL A CA 1
ATOM 844 C C . VAL A 1 107 ? 6.330 8.352 -21.914 1.00 91.19 107 VAL A C 1
ATOM 846 O O . VAL A 1 107 ? 5.470 7.477 -21.999 1.00 91.19 107 VAL A O 1
ATOM 849 N N . LYS A 1 108 ? 6.315 9.433 -22.705 1.00 91.06 108 LYS A N 1
ATOM 850 C CA . LYS A 1 108 ? 5.259 9.671 -23.692 1.00 91.06 108 LYS A CA 1
ATOM 851 C C . LYS A 1 108 ? 5.190 8.561 -24.747 1.00 91.06 108 LYS A C 1
ATOM 853 O O . LYS A 1 108 ? 4.096 8.142 -25.104 1.00 91.06 108 LYS A O 1
ATOM 858 N N . GLN A 1 109 ? 6.331 8.056 -25.214 1.00 93.25 109 GLN A N 1
ATOM 859 C CA . GLN A 1 109 ? 6.368 6.983 -26.214 1.00 93.25 109 GLN A CA 1
ATOM 860 C C . GLN A 1 109 ? 5.780 5.682 -25.655 1.00 93.25 109 GLN A C 1
ATOM 862 O O . GLN A 1 109 ? 5.046 4.985 -26.353 1.00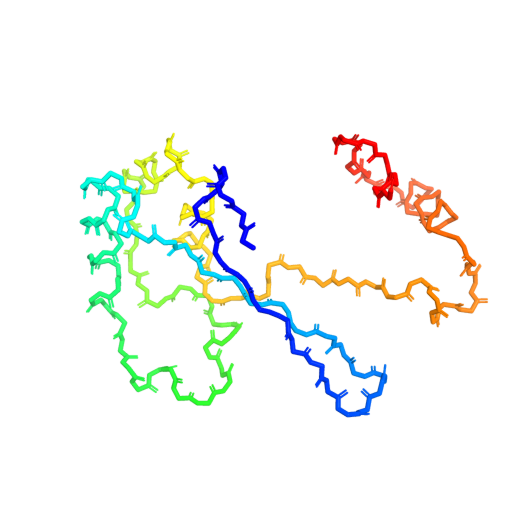 93.25 109 GLN A O 1
ATOM 867 N N . VAL A 1 110 ? 6.044 5.392 -24.376 1.00 93.38 110 VAL A N 1
ATOM 868 C CA . VAL A 1 110 ? 5.430 4.260 -23.668 1.00 93.38 110 VAL A CA 1
ATOM 869 C C . VAL A 1 110 ? 3.915 4.454 -23.552 1.00 93.38 110 VAL A C 1
ATOM 871 O O . VAL A 1 110 ? 3.158 3.530 -23.846 1.00 93.38 110 VAL A O 1
ATOM 874 N N . ASN A 1 111 ? 3.455 5.653 -23.188 1.00 92.38 111 ASN A N 1
ATOM 875 C CA . ASN A 1 111 ? 2.024 5.955 -23.099 1.00 92.38 111 ASN A CA 1
ATOM 876 C C . ASN A 1 111 ? 1.320 5.818 -24.459 1.00 92.38 111 ASN A C 1
ATOM 878 O O . ASN A 1 111 ? 0.267 5.186 -24.540 1.00 92.38 111 ASN A O 1
ATOM 882 N N . ASP A 1 112 ? 1.915 6.346 -25.533 1.00 92.81 112 ASP A N 1
ATOM 883 C CA . ASP A 1 112 ? 1.385 6.227 -26.895 1.00 92.81 112 ASP A CA 1
ATOM 884 C C . ASP A 1 112 ? 1.290 4.748 -27.319 1.00 92.81 112 ASP A C 1
ATOM 886 O O . ASP A 1 112 ? 0.271 4.326 -27.872 1.00 92.81 112 ASP A O 1
ATOM 890 N N . HIS A 1 113 ? 2.312 3.940 -27.007 1.00 94.06 113 HIS A N 1
ATOM 891 C CA . HIS A 1 113 ? 2.311 2.500 -27.277 1.00 94.06 113 HIS A CA 1
ATOM 892 C C . HIS A 1 113 ? 1.182 1.773 -26.531 1.00 94.06 113 HIS A C 1
ATOM 894 O O . HIS A 1 113 ? 0.434 0.998 -27.129 1.00 94.06 113 HIS A O 1
ATOM 900 N N . LEU A 1 114 ? 1.003 2.061 -25.239 1.00 93.75 114 LEU A N 1
ATOM 901 C CA . LEU A 1 114 ? -0.070 1.474 -24.433 1.00 93.75 114 LEU A CA 1
ATOM 902 C C . LEU A 1 114 ? -1.464 1.864 -24.954 1.00 93.75 114 LEU A C 1
ATOM 904 O O . LEU A 1 114 ? -2.346 1.007 -25.020 1.00 93.75 114 LEU A O 1
ATOM 908 N N . ARG A 1 115 ? -1.657 3.116 -25.395 1.00 92.31 115 ARG A N 1
ATOM 909 C CA . ARG A 1 115 ? -2.915 3.560 -26.023 1.00 92.31 115 ARG A CA 1
ATOM 910 C C . ARG A 1 115 ? -3.198 2.813 -27.322 1.00 92.31 115 ARG A C 1
ATOM 912 O O . ARG A 1 115 ? -4.321 2.363 -27.531 1.00 92.31 115 ARG A O 1
ATOM 919 N N . GLN A 1 116 ? -2.191 2.649 -28.180 1.00 94.75 116 GLN A N 1
ATOM 920 C CA . GLN A 1 116 ? -2.326 1.892 -29.432 1.00 94.75 116 GLN A CA 1
ATOM 921 C C . GLN A 1 116 ? -2.675 0.419 -29.180 1.00 94.75 116 GLN A C 1
ATOM 923 O O . GLN A 1 116 ? -3.422 -0.174 -29.954 1.00 94.75 116 GLN A O 1
ATOM 928 N N . ALA A 1 117 ? -2.188 -0.149 -28.075 1.00 95.56 117 ALA A N 1
ATOM 929 C CA . ALA A 1 117 ? -2.545 -1.490 -27.623 1.00 95.56 117 ALA A CA 1
ATOM 930 C C . ALA A 1 117 ? -3.932 -1.579 -26.945 1.00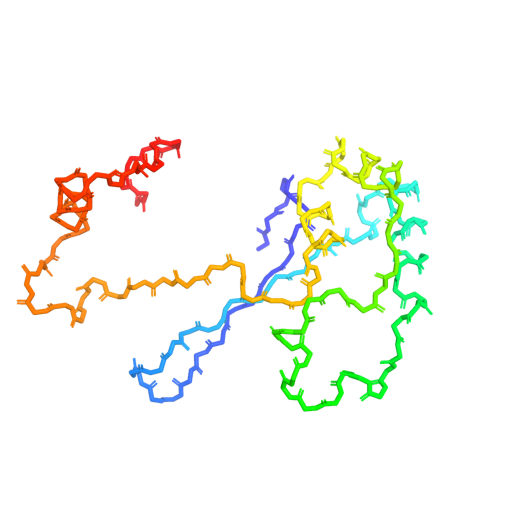 95.56 117 ALA A C 1
ATOM 932 O O . ALA A 1 117 ? -4.367 -2.675 -26.595 1.00 95.56 117 ALA A O 1
ATOM 933 N N . GLY A 1 118 ? -4.643 -0.458 -26.774 1.00 95.44 118 GLY A N 1
ATOM 934 C CA . GLY A 1 118 ? -6.001 -0.409 -26.226 1.00 95.44 118 GLY A CA 1
ATOM 935 C C . GLY A 1 118 ? -6.093 -0.186 -24.714 1.00 95.44 118 GLY A C 1
ATOM 936 O O . GLY A 1 118 ? -7.185 -0.295 -24.156 1.00 95.44 118 GLY A O 1
ATOM 937 N N . PHE A 1 119 ? -4.989 0.140 -24.034 1.00 94.31 119 PHE A N 1
ATOM 938 C CA . PHE A 1 119 ? -5.019 0.500 -22.616 1.00 94.31 119 PHE A CA 1
ATOM 939 C C . PHE A 1 119 ? -5.404 1.970 -22.422 1.00 94.31 119 PHE A C 1
ATOM 941 O O . PHE A 1 119 ? -4.900 2.865 -23.102 1.00 94.31 119 PHE A O 1
ATOM 948 N N . VAL A 1 120 ? -6.278 2.228 -21.447 1.00 91.56 120 VAL A N 1
ATOM 949 C CA . VAL A 1 120 ? -6.630 3.589 -21.026 1.00 91.56 120 VAL A CA 1
ATOM 950 C C . VAL A 1 120 ? -5.582 4.088 -20.034 1.00 91.56 120 VAL A C 1
ATOM 952 O O . VAL A 1 120 ? -5.317 3.436 -19.025 1.00 91.56 120 VAL A O 1
ATOM 955 N N . ILE A 1 121 ? -5.003 5.254 -20.312 1.00 86.12 121 ILE A N 1
ATOM 956 C CA . ILE A 1 121 ? -4.016 5.903 -19.444 1.00 86.12 121 ILE A CA 1
ATOM 957 C C . ILE A 1 121 ? -4.725 6.892 -18.520 1.00 86.12 121 ILE A C 1
ATOM 959 O O . ILE A 1 121 ? -5.631 7.610 -18.937 1.00 86.12 121 ILE A O 1
ATOM 963 N N . ASN A 1 122 ? -4.323 6.923 -17.249 1.00 79.19 122 ASN A N 1
ATOM 964 C CA . ASN A 1 122 ? -4.850 7.887 -16.291 1.00 79.19 122 ASN A CA 1
ATOM 965 C C . ASN A 1 122 ? -4.304 9.292 -16.591 1.00 79.19 122 ASN A C 1
ATOM 967 O O . ASN A 1 122 ? -3.098 9.514 -16.522 1.00 79.19 122 ASN A O 1
ATOM 971 N N . GLU A 1 123 ? -5.197 10.243 -16.855 1.00 80.19 123 GLU A N 1
ATOM 972 C CA . GLU A 1 123 ? -4.857 11.639 -17.170 1.00 80.19 123 GLU A CA 1
ATOM 973 C C . GLU A 1 123 ? -5.036 12.592 -15.970 1.00 80.19 123 GLU A C 1
ATOM 975 O O . GLU A 1 123 ? -4.769 13.791 -16.066 1.00 80.19 123 GLU A O 1
ATOM 980 N N . SER A 1 124 ? -5.477 12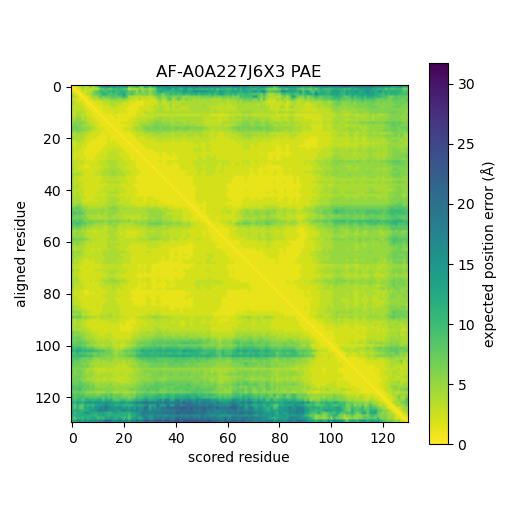.084 -14.811 1.00 73.50 124 SER A N 1
ATOM 981 C CA . SER A 1 124 ? -5.703 12.897 -13.612 1.00 73.50 124 SER A CA 1
ATOM 982 C C . SER A 1 124 ? -4.398 13.518 -13.114 1.00 73.50 124 SER A C 1
ATOM 984 O O . SER A 1 124 ? -3.535 12.810 -12.590 1.00 73.50 124 SER A O 1
ATOM 986 N N . GLY A 1 125 ? -4.289 14.846 -13.194 1.00 62.78 125 GLY A N 1
ATOM 987 C CA . GLY A 1 125 ? -3.078 15.596 -12.841 1.00 62.78 125 GLY A CA 1
ATOM 988 C C . GLY A 1 125 ? -2.027 15.654 -13.956 1.00 62.78 125 GLY A C 1
ATOM 989 O O . GLY A 1 125 ? -0.870 15.922 -13.655 1.00 62.78 125 GLY A O 1
ATOM 990 N N . GLY A 1 126 ? -2.421 15.393 -15.208 1.00 72.25 126 GLY A N 1
ATOM 991 C CA . GLY A 1 126 ? -1.530 15.312 -16.365 1.00 72.25 126 GLY A CA 1
ATOM 992 C C . GLY A 1 126 ? -1.111 13.871 -16.672 1.00 72.25 126 GLY A C 1
ATOM 993 O O . GLY A 1 126 ? -0.973 13.045 -15.770 1.00 72.25 126 GLY A O 1
ATOM 994 N N . GLU A 1 127 ? -0.922 13.572 -17.960 1.00 69.69 127 GLU A N 1
ATOM 995 C CA . GLU A 1 127 ? -0.517 12.245 -18.462 1.00 69.69 127 GLU A CA 1
ATOM 996 C C . GLU A 1 127 ? 0.928 11.884 -18.080 1.00 69.69 127 GLU A C 1
ATOM 998 O O . GLU A 1 127 ? 1.241 10.728 -17.798 1.00 69.69 127 GLU A O 1
ATOM 1003 N N . VAL A 1 128 ? 1.809 12.883 -18.037 1.00 73.12 128 VAL A N 1
ATOM 1004 C CA . VAL A 1 128 ? 3.161 12.762 -17.492 1.00 73.12 128 VAL A CA 1
ATOM 1005 C C . VAL A 1 128 ? 3.224 13.658 -16.267 1.00 73.12 128 VAL A C 1
ATOM 1007 O O . VAL A 1 128 ? 2.979 14.859 -16.360 1.00 73.12 128 VAL A O 1
ATOM 1010 N N . LYS A 1 129 ? 3.516 13.059 -15.113 1.00 70.88 129 LYS A N 1
ATOM 1011 C CA . LYS A 1 129 ? 3.642 13.768 -13.838 1.00 70.88 129 LYS A CA 1
ATOM 1012 C C . LYS A 1 129 ? 5.121 13.996 -13.564 1.00 70.88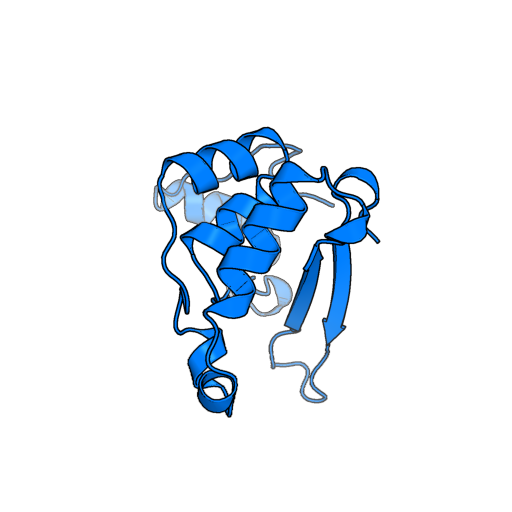 129 LYS A C 1
ATOM 1014 O O . LYS A 1 129 ? 5.838 13.036 -13.285 1.00 70.88 129 LYS A O 1
ATOM 1019 N N . GLY A 1 130 ? 5.545 15.249 -13.679 1.00 54.53 130 GLY A N 1
ATOM 1020 C CA . GLY A 1 130 ? 6.918 15.716 -13.508 1.00 54.53 130 GLY A CA 1
ATOM 1021 C C . GLY A 1 130 ? 6.937 17.202 -13.215 1.00 54.53 130 GLY A C 1
ATOM 1022 O O . GLY A 1 130 ? 6.105 17.913 -13.821 1.00 54.53 130 GLY A O 1
#

Organism: Vibrio parahaemolyticus (NCBI:txid670)

Sequence (130 aa):
VFESKKLVAKHYEHPDPKQPKVFISELKVEECSPDLQDIVAKLASQVDAEKLSGSAFLHGGRLWDLSFADYQTLAKESEYASWLAAHGYGANHFTVSVNQLNQHDEVKQVNDHLRQAGFVINESGGEVKG

Solvent-accessible surface area (backbone atoms only — not comparable to full-atom values): 8108 Å² total; per-residue (Å²): 114,42,72,96,72,41,29,43,66,52,74,46,76,54,96,54,83,88,51,76,69,46,77,50,72,46,72,47,52,89,80,49,55,69,72,51,39,54,52,50,51,63,38,56,74,52,49,59,70,77,59,65,55,78,67,63,37,56,68,58,29,54,66,51,84,75,54,72,66,58,43,53,57,29,46,76,79,30,62,67,58,24,49,41,65,73,48,32,36,48,76,89,75,85,82,83,62,52,90,75,45,93,88,36,89,47,71,65,56,51,51,53,51,40,44,75,73,68,48,86,76,75,52,84,84,44,75,72,80,126

pLDDT: mean 92.96, std 8.24, range [54.53, 98.75]

Secondary structure (DSSP, 8-state):
-BGGGTEEEEEE--SSTTSPPEEEEEE-GGGS-HHHHHHHHHHHTT--GGGGSSSGGGGSB-SS---HHHHHHHHHH-HHHHHHHHH-BS-S-----GGG-SS-SSHHHHHHHHHHTTPPPP-TT-SS--

Radius of gyration: 18.16 Å; Cα contacts (8 Å, |Δi|>4): 121; chains: 1; bounding box: 43×32×46 Å

Foldseek 3Di:
DPVVQQKDKDWDDDPPNVDDIDIDMDHPLVVDDPLLVVLVVQQVVQADVVVVPDCCQQQVWGSGDDDPVSLVVCVVGHPPSSVCNHGPRYPPDDDDDQVPDPPHDDPVVVVVVCVVVPDDQDQVVHSDDD

Mean predicted aligned error: 4.53 Å

Nearest PDB structures (foldseek):
  3lho-assembly1_A  TM=9.886E-01  e=3.968E-14  Shewanella frigidimarina NCIMB 400
  8tnt-assembly1_B  TM=2.723E-01  e=3.442E+00  human gammaherpesvirus 4
  3phf-assembly1_B  TM=2.813E-01  e=5.831E+00  human gammaherpesvirus 4
  3t91-assembly1_B  TM=3.395E-01  e=8.107E+00  Bacillus subtilis

InterPro domains:
  IPR009770 2-oxoadipate dioxygenase/decarboxylase [PF07063] (17-122)
  IPR009770 2-oxoadipate dioxygenase/decarboxylase [SM01150] (1-130)